Protein AF-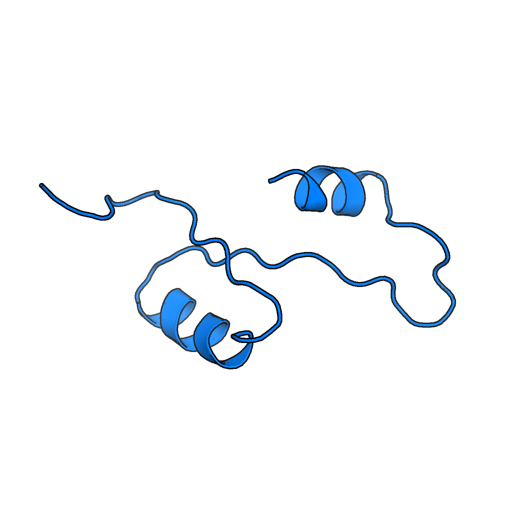A0A816ZH89-F1 (afdb_monomer)

Foldseek 3Di:
DDPDDPPDEAEDEPVPPVCCVVCVVVVHHYAYQDDQDVPRPDDDPVSVVSNVD

Secondary structure (DSSP, 8-state):
--S--TT-EEEPPGGGTTHHHHHHHTT-EEE-PPPPPTT--S--HHHHHHTT-

Mean predic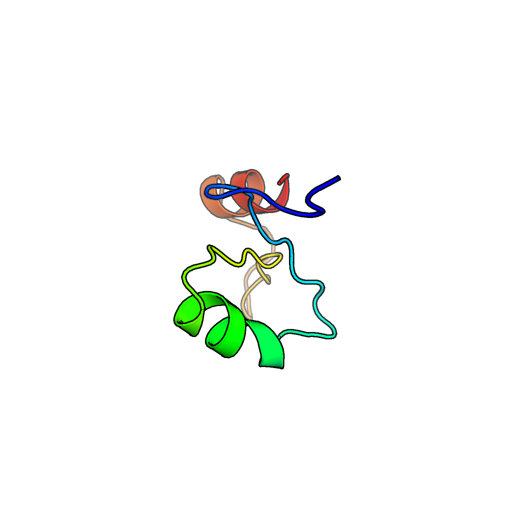ted aligned error: 5.56 Å

Radius of gyration: 13.31 Å; Cα contacts (8 Å, |Δi|>4): 41; chains: 1; bounding box: 35×19×32 Å

Nearest PDB structures (foldseek):
  6ckj-assembly1_A  TM=3.628E-01  e=3.693E+00  Neisseria meningitidis
  8kdl-assembly1_A  TM=4.785E-01  e=9.172E+00  Streptomyces lincolnensis
  2zr2-assembly1_A  TM=4.565E-01  e=6.464E+00  Pyrococcus horikoshii OT3
  4v5o-assembly2_BV  TM=4.231E-01  e=7.974E+00  Tetrahymena thermophila

Organism: NCBI:txid392030

pLDDT: mean 84.75, std 7.73, range [46.66, 92.31]

Sequence (53 aa):
MEWCEPGDIMIVDRGFRDIVEAFSDLGYEPKMPIYLTKGQKQHTTNEANEARL

Solvent-accessible surface area (backbone atoms only — not comparable to full-atom values): 3583 Å² total; per-residue (Å²): 134,78,94,72,59,97,85,55,74,42,78,44,57,85,93,48,61,83,48,44,62,58,37,42,77,71,72,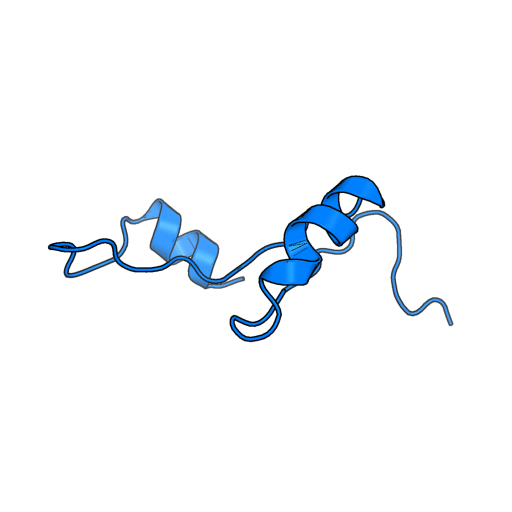43,56,62,43,63,78,77,74,71,54,95,91,49,92,66,68,52,75,66,55,52,55,63,54,69,111

Structure (mmCIF, N/CA/C/O backbone):
data_AF-A0A816ZH89-F1
#
_entry.id   AF-A0A816ZH89-F1
#
loop_
_atom_site.group_PDB
_atom_site.id
_atom_site.type_symbol
_atom_site.label_atom_id
_atom_site.label_alt_id
_atom_site.label_comp_id
_atom_site.label_asym_id
_atom_site.label_entity_id
_atom_site.label_seq_id
_atom_site.pdbx_PDB_ins_code
_atom_site.Cartn_x
_atom_site.Cartn_y
_atom_site.Cartn_z
_atom_site.occupancy
_atom_site.B_iso_or_equiv
_atom_site.auth_seq_id
_atom_site.auth_comp_id
_atom_site.auth_asym_id
_atom_site.auth_atom_id
_atom_site.pdbx_PDB_model_num
ATOM 1 N N . MET A 1 1 ? 20.128 8.614 -16.318 1.00 46.66 1 MET A N 1
ATOM 2 C CA . MET A 1 1 ? 19.387 8.928 -15.086 1.00 46.66 1 MET A CA 1
ATOM 3 C C . MET A 1 1 ? 18.409 7.786 -14.936 1.00 46.66 1 MET A C 1
ATOM 5 O O . MET A 1 1 ? 17.507 7.681 -15.761 1.00 46.66 1 MET A O 1
ATOM 9 N N . GLU A 1 2 ? 18.709 6.844 -14.048 1.00 75.25 2 GLU A N 1
ATOM 10 C CA . GLU A 1 2 ? 17.742 5.806 -13.694 1.00 75.25 2 GLU A CA 1
ATOM 11 C C . GLU A 1 2 ? 16.665 6.471 -12.837 1.00 75.25 2 GLU A C 1
ATOM 13 O O . GLU A 1 2 ? 16.967 7.318 -11.999 1.00 75.25 2 GLU A O 1
ATOM 18 N N . TRP A 1 3 ? 15.402 6.197 -13.157 1.00 77.19 3 TRP A N 1
ATOM 19 C CA . TRP A 1 3 ? 14.251 6.786 -12.466 1.00 77.19 3 TRP A CA 1
ATOM 20 C C . TRP A 1 3 ? 13.953 6.085 -11.138 1.00 77.19 3 TRP A C 1
ATOM 22 O O . TRP A 1 3 ? 13.215 6.626 -10.320 1.00 77.19 3 TRP A O 1
ATOM 32 N N . CYS A 1 4 ? 14.511 4.891 -10.955 1.00 81.06 4 CYS A N 1
ATOM 33 C CA . CYS A 1 4 ? 14.373 4.047 -9.784 1.00 81.06 4 CYS A CA 1
ATOM 34 C C . CYS A 1 4 ? 15.584 3.113 -9.697 1.00 81.06 4 CYS A C 1
ATOM 36 O O . CYS A 1 4 ? 16.071 2.633 -10.724 1.00 81.06 4 CYS A O 1
ATOM 38 N N . GLU A 1 5 ? 16.041 2.853 -8.478 1.00 84.81 5 GLU A N 1
ATOM 39 C CA . GLU A 1 5 ? 17.131 1.934 -8.167 1.00 84.81 5 GLU A CA 1
ATOM 40 C C . GLU A 1 5 ? 16.647 0.764 -7.292 1.00 84.81 5 GLU A C 1
ATOM 42 O O . GLU A 1 5 ? 15.607 0.846 -6.627 1.00 84.81 5 GLU A O 1
ATOM 47 N N . PRO A 1 6 ? 17.373 -0.371 -7.281 1.00 83.25 6 PRO A N 1
ATOM 48 C CA . PRO A 1 6 ? 17.058 -1.475 -6.386 1.00 83.25 6 PRO A CA 1
ATOM 49 C C . PRO A 1 6 ? 17.021 -1.028 -4.917 1.00 83.25 6 PRO A C 1
ATOM 51 O O . PRO A 1 6 ? 18.008 -0.526 -4.385 1.00 83.25 6 PRO A O 1
ATOM 54 N N . GLY A 1 7 ? 15.889 -1.269 -4.252 1.00 83.19 7 GLY A N 1
ATOM 55 C CA . GLY A 1 7 ? 15.652 -0.869 -2.860 1.00 83.19 7 GLY A CA 1
ATOM 56 C C . GLY A 1 7 ? 14.778 0.376 -2.697 1.00 83.19 7 GLY A C 1
ATOM 57 O O . GLY A 1 7 ? 14.386 0.681 -1.570 1.00 83.19 7 GLY A O 1
ATOM 58 N N . ASP A 1 8 ? 14.425 1.059 -3.788 1.00 86.94 8 ASP A N 1
ATOM 59 C CA . ASP A 1 8 ? 13.439 2.136 -3.742 1.00 86.94 8 ASP A CA 1
ATOM 60 C C . ASP A 1 8 ? 12.053 1.618 -3.334 1.00 86.94 8 ASP A C 1
ATOM 62 O O . ASP A 1 8 ? 11.604 0.542 -3.745 1.00 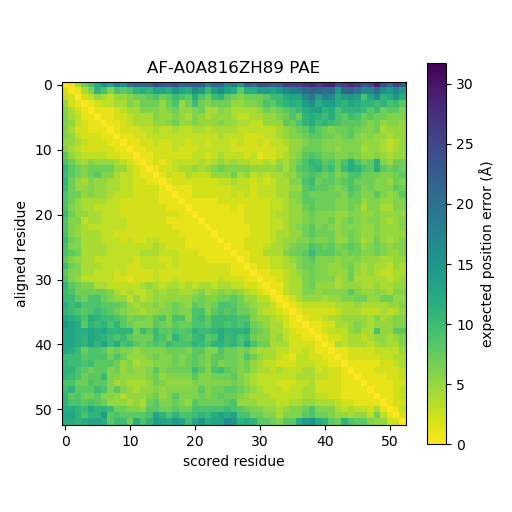86.94 8 ASP A O 1
ATOM 66 N N . ILE A 1 9 ? 11.351 2.422 -2.532 1.00 84.94 9 ILE A N 1
ATOM 67 C CA . ILE A 1 9 ? 9.993 2.121 -2.075 1.00 84.94 9 ILE A CA 1
ATOM 68 C C . ILE A 1 9 ? 8.992 2.729 -3.052 1.00 84.94 9 ILE A C 1
ATOM 70 O O . ILE A 1 9 ? 8.968 3.941 -3.274 1.00 84.94 9 ILE A O 1
ATOM 74 N N . MET A 1 10 ? 8.108 1.887 -3.584 1.00 87.00 10 MET A N 1
ATOM 75 C CA . MET A 1 10 ? 7.058 2.326 -4.497 1.00 87.00 10 MET A CA 1
ATOM 76 C C . MET A 1 10 ? 5.804 2.687 -3.702 1.00 87.00 10 MET A C 1
ATOM 78 O O . MET A 1 10 ? 5.107 1.808 -3.196 1.00 87.00 10 MET A O 1
ATOM 82 N N . ILE A 1 11 ? 5.488 3.978 -3.594 1.00 87.31 11 ILE A N 1
ATOM 83 C CA . ILE A 1 11 ? 4.234 4.422 -2.971 1.00 87.31 11 ILE A CA 1
ATOM 84 C C . ILE A 1 11 ? 3.125 4.413 -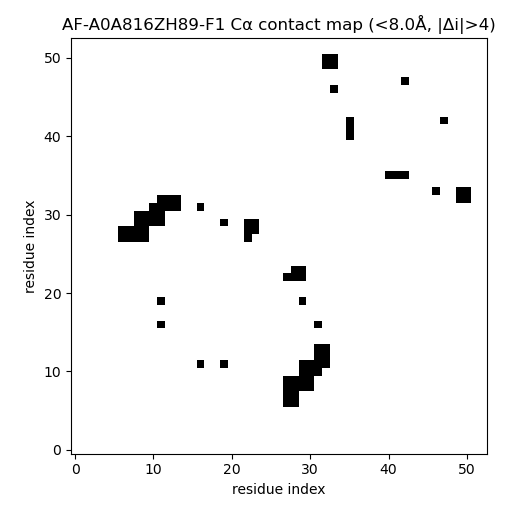4.019 1.00 87.31 11 ILE A C 1
ATOM 86 O O . ILE A 1 11 ? 3.169 5.146 -5.008 1.00 87.31 11 ILE A O 1
ATOM 90 N N . VAL A 1 12 ? 2.116 3.579 -3.786 1.00 87.69 12 VAL A N 1
ATOM 91 C CA . VAL A 1 12 ? 0.970 3.419 -4.679 1.00 87.69 12 VAL A CA 1
ATOM 92 C C . VAL A 1 12 ? -0.224 4.173 -4.100 1.00 87.69 12 VAL A C 1
ATOM 94 O O . VAL A 1 12 ? -0.682 3.892 -2.988 1.00 87.69 12 VAL A O 1
ATOM 97 N N . ASP A 1 13 ? -0.749 5.138 -4.860 1.00 87.25 13 ASP A N 1
ATOM 98 C CA . ASP A 1 13 ? -1.987 5.823 -4.485 1.00 87.25 13 ASP A CA 1
ATOM 99 C C . ASP A 1 13 ? -3.196 4.884 -4.630 1.00 87.25 13 ASP A C 1
ATOM 101 O O . ASP A 1 13 ? -3.231 3.939 -5.418 1.00 87.25 13 ASP A O 1
ATOM 105 N N . ARG A 1 14 ? -4.240 5.180 -3.867 1.00 78.56 14 ARG A N 1
ATOM 106 C CA . ARG A 1 14 ? -5.466 4.403 -3.694 1.00 78.56 14 ARG A CA 1
ATOM 107 C C . ARG A 1 14 ? -6.193 4.094 -5.002 1.00 78.56 14 ARG A C 1
ATOM 109 O O . ARG A 1 14 ? -6.869 3.072 -5.071 1.00 78.56 14 ARG A O 1
ATOM 116 N N . GLY A 1 15 ? -6.070 4.962 -6.006 1.00 86.31 15 GLY A N 1
ATOM 117 C CA . GLY A 1 15 ? -6.657 4.765 -7.333 1.00 86.31 15 GLY A CA 1
ATOM 118 C C . GLY A 1 15 ? -5.992 3.663 -8.165 1.00 86.31 15 GLY A C 1
ATOM 119 O O . GLY A 1 15 ? -6.583 3.240 -9.149 1.00 86.31 15 GLY A O 1
ATOM 120 N N . PHE A 1 16 ? -4.814 3.186 -7.752 1.00 88.62 16 PHE A N 1
ATOM 121 C CA . PHE A 1 16 ? -3.968 2.25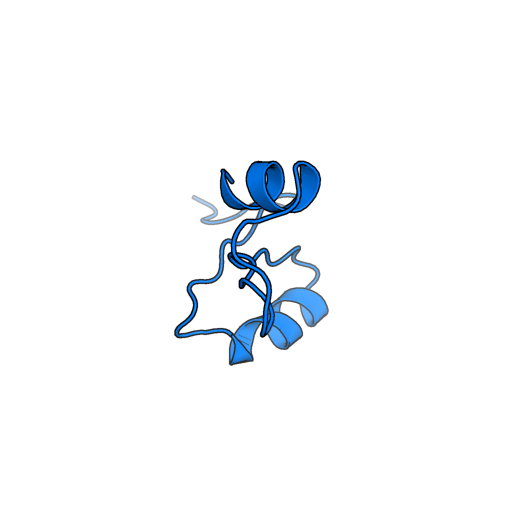1 -8.499 1.00 88.62 16 PHE A CA 1
ATOM 122 C C . PHE A 1 16 ? -3.693 0.958 -7.721 1.00 88.62 16 PHE A C 1
ATOM 124 O O . PHE A 1 16 ? -2.659 0.322 -7.886 1.00 88.62 16 PHE A O 1
ATOM 131 N N . ARG A 1 17 ? -4.591 0.561 -6.812 1.00 88.25 17 ARG A N 1
ATOM 132 C CA . ARG A 1 17 ? -4.417 -0.653 -5.989 1.00 88.25 17 ARG A CA 1
ATOM 133 C C . ARG A 1 17 ? -4.188 -1.918 -6.824 1.00 88.25 17 ARG A C 1
ATOM 135 O O . ARG A 1 17 ? -3.522 -2.840 -6.365 1.00 88.25 17 ARG A O 1
ATOM 142 N N . ASP A 1 18 ? -4.777 -1.974 -8.005 1.00 92.00 18 ASP A N 1
ATOM 143 C CA . ASP A 1 18 ? -4.661 -3.078 -8.951 1.00 92.00 18 ASP A CA 1
ATOM 144 C C . ASP A 1 18 ? -3.215 -3.355 -9.389 1.00 92.00 18 ASP A C 1
ATOM 146 O O . ASP A 1 18 ? -2.897 -4.494 -9.716 1.00 92.00 18 ASP A O 1
ATOM 150 N N . ILE A 1 19 ? -2.316 -2.366 -9.322 1.00 90.75 19 ILE A N 1
ATOM 151 C CA . ILE A 1 19 ? -0.914 -2.547 -9.720 1.00 90.75 19 ILE A CA 1
ATOM 152 C C . ILE A 1 19 ? -0.006 -3.115 -8.621 1.00 90.75 19 ILE A C 1
ATOM 154 O O . ILE A 1 19 ? 1.142 -3.460 -8.889 1.00 90.75 19 ILE A O 1
ATOM 158 N N . VAL A 1 20 ? -0.496 -3.235 -7.384 1.00 90.69 20 VAL A N 1
ATOM 159 C CA . VAL A 1 20 ? 0.314 -3.682 -6.235 1.00 90.69 20 VAL A CA 1
ATOM 160 C C . VAL A 1 20 ? 0.854 -5.096 -6.437 1.00 90.69 20 VAL A C 1
ATOM 162 O O . VAL A 1 20 ? 2.021 -5.360 -6.150 1.00 90.69 20 VAL A O 1
ATOM 165 N N . GLU A 1 21 ? 0.026 -5.999 -6.957 1.00 91.38 21 GLU A N 1
ATOM 166 C CA . GLU A 1 21 ? 0.438 -7.374 -7.251 1.00 91.38 21 GLU A CA 1
ATOM 167 C C . GLU A 1 21 ? 1.505 -7.390 -8.352 1.00 91.38 21 GLU A C 1
ATOM 169 O O . GLU A 1 21 ? 2.580 -7.950 -8.159 1.00 91.38 21 GLU A O 1
ATOM 174 N N . ALA A 1 22 ? 1.288 -6.633 -9.431 1.00 92.19 22 ALA A N 1
ATOM 175 C CA . ALA A 1 22 ? 2.253 -6.508 -10.520 1.00 92.19 22 ALA A CA 1
ATOM 176 C C . ALA A 1 22 ? 3.606 -5.935 -10.060 1.00 92.19 22 ALA A C 1
ATOM 178 O O . ALA A 1 22 ? 4.654 -6.393 -10.504 1.00 92.19 22 ALA A O 1
ATOM 179 N N . PHE A 1 23 ? 3.618 -4.948 -9.161 1.00 90.44 23 PHE A N 1
ATOM 180 C CA . PHE A 1 23 ? 4.866 -4.406 -8.609 1.00 90.44 23 PHE A CA 1
ATOM 181 C C . PHE A 1 23 ? 5.588 -5.412 -7.716 1.00 90.44 23 PHE A C 1
ATOM 183 O O . PHE A 1 23 ? 6.813 -5.499 -7.776 1.00 90.44 23 PHE A O 1
ATOM 190 N N . SER A 1 24 ? 4.838 -6.201 -6.948 1.00 89.44 24 SER A N 1
ATOM 191 C CA . SER A 1 24 ? 5.404 -7.274 -6.127 1.00 89.44 24 SER A CA 1
ATOM 192 C C . SER A 1 24 ? 6.042 -8.363 -7.000 1.00 89.44 24 SER A C 1
ATOM 194 O O . SER A 1 24 ? 7.165 -8.783 -6.732 1.00 89.44 24 SER A O 1
ATOM 196 N N . ASP A 1 25 ? 5.381 -8.753 -8.095 1.00 92.31 25 ASP A N 1
ATOM 197 C CA . ASP A 1 25 ? 5.891 -9.741 -9.060 1.00 92.31 25 ASP A CA 1
ATOM 198 C C . ASP A 1 25 ? 7.157 -9.269 -9.789 1.00 92.31 25 ASP A C 1
ATOM 200 O O . ASP A 1 25 ? 8.016 -10.071 -10.157 1.00 92.31 25 ASP A O 1
ATOM 204 N N . LEU A 1 26 ? 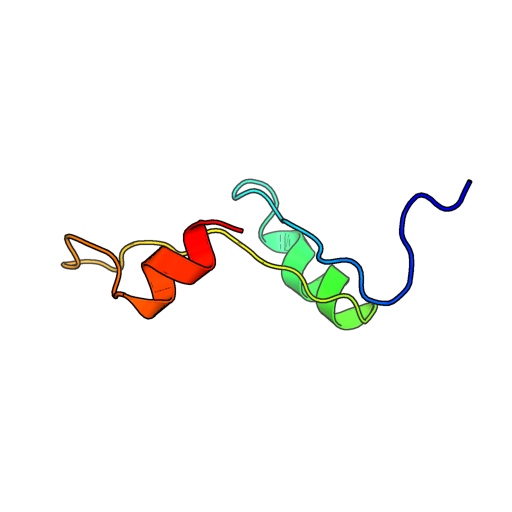7.297 -7.954 -9.974 1.00 88.88 26 LEU A N 1
ATOM 205 C CA . LEU A 1 26 ? 8.491 -7.324 -10.540 1.00 88.88 26 LEU A CA 1
ATOM 206 C C . LEU A 1 26 ? 9.638 -7.178 -9.523 1.00 88.88 26 LEU A C 1
ATOM 208 O O . LEU A 1 26 ? 10.723 -6.731 -9.895 1.00 88.88 26 LEU A O 1
ATOM 212 N N . GLY A 1 27 ? 9.425 -7.573 -8.263 1.00 87.69 27 GLY A N 1
ATOM 213 C CA . GLY A 1 27 ? 10.427 -7.522 -7.198 1.00 87.69 27 GLY A CA 1
ATOM 214 C C . GLY A 1 27 ? 10.515 -6.182 -6.466 1.00 87.69 27 GLY A C 1
ATOM 215 O O . GLY A 1 27 ? 11.455 -5.979 -5.698 1.00 87.69 27 GLY A O 1
ATOM 216 N N . TYR A 1 28 ? 9.560 -5.273 -6.681 1.00 89.12 28 TYR A N 1
ATOM 217 C CA . TYR A 1 28 ? 9.451 -4.039 -5.905 1.00 89.12 28 TYR A CA 1
A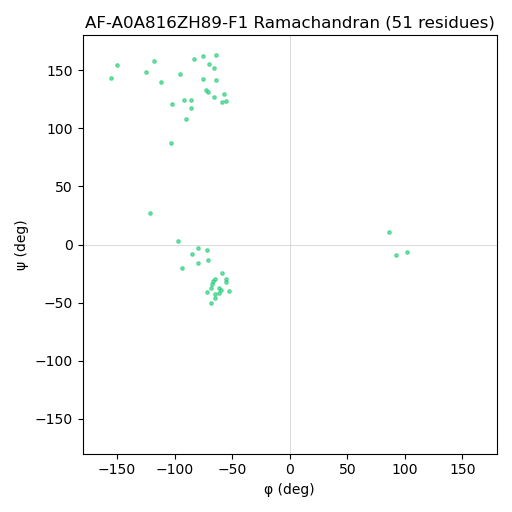TOM 218 C C . TYR A 1 28 ? 8.708 -4.279 -4.590 1.00 89.12 28 TYR A C 1
ATOM 220 O O . TYR A 1 28 ? 7.927 -5.221 -4.457 1.00 89.12 28 TYR A O 1
ATOM 228 N N . GLU A 1 29 ? 8.902 -3.374 -3.630 1.00 88.88 29 GLU A N 1
ATOM 229 C CA . GLU A 1 29 ? 8.125 -3.338 -2.390 1.00 88.88 29 GLU A CA 1
ATOM 230 C C . GLU A 1 29 ? 7.072 -2.214 -2.459 1.00 88.88 29 GLU A C 1
ATOM 232 O O . GLU A 1 29 ? 7.341 -1.079 -2.046 1.00 88.88 29 GLU A O 1
ATOM 237 N N . PRO A 1 30 ? 5.869 -2.479 -3.005 1.00 88.81 30 PRO A N 1
ATOM 238 C CA . PRO A 1 30 ? 4.803 -1.492 -3.034 1.00 88.81 30 PRO A CA 1
ATOM 239 C C . PRO A 1 30 ? 4.221 -1.262 -1.635 1.00 88.81 30 PRO A C 1
ATOM 241 O O . PRO A 1 30 ? 3.832 -2.196 -0.931 1.00 88.81 30 PRO A O 1
ATOM 244 N N . LYS A 1 31 ? 4.094 0.008 -1.248 1.00 88.56 31 LYS A N 1
ATOM 245 C CA . LYS A 1 31 ? 3.390 0.447 -0.039 1.00 88.56 31 LYS A CA 1
ATOM 246 C C . LYS A 1 31 ? 2.125 1.201 -0.421 1.00 88.56 31 LYS A C 1
ATOM 248 O O . LYS A 1 31 ? 2.117 2.002 -1.352 1.00 88.56 31 LYS A O 1
ATOM 253 N N . MET A 1 32 ? 1.054 0.957 0.330 1.00 84.94 32 MET A N 1
ATOM 254 C CA . MET A 1 32 ? -0.207 1.683 0.203 1.00 84.94 32 MET A CA 1
ATOM 255 C C . MET A 1 32 ? -0.616 2.282 1.549 1.00 84.94 32 MET A C 1
ATOM 257 O O . MET A 1 32 ? -0.401 1.644 2.583 1.00 84.94 32 MET A O 1
ATOM 261 N N . PRO A 1 33 ? -1.302 3.437 1.550 1.00 80.12 33 PRO A N 1
ATOM 262 C CA . PRO A 1 33 ? -1.941 3.959 2.748 1.00 80.12 33 PRO A CA 1
ATOM 263 C C . PRO A 1 33 ? -2.935 2.949 3.335 1.00 80.12 33 PRO A C 1
ATOM 265 O O . PRO A 1 33 ? -3.807 2.420 2.633 1.00 80.12 33 PRO A O 1
ATOM 268 N N . ILE A 1 34 ? -2.811 2.696 4.636 1.00 81.19 34 ILE A N 1
ATOM 269 C CA . ILE A 1 34 ? -3.652 1.747 5.369 1.00 81.19 34 ILE A CA 1
ATOM 270 C C . ILE A 1 34 ? -5.035 2.362 5.599 1.00 81.19 34 ILE A C 1
ATOM 272 O O . ILE A 1 34 ? -5.172 3.557 5.857 1.00 81.19 34 ILE A O 1
ATOM 276 N N . TYR A 1 35 ? -6.081 1.539 5.517 1.00 79.19 35 TYR A N 1
ATOM 277 C CA . TYR A 1 35 ? -7.455 1.964 5.774 1.00 79.19 35 TYR A CA 1
ATOM 278 C C . TYR A 1 35 ? -7.854 1.662 7.209 1.00 79.19 35 TYR A C 1
ATOM 280 O O . TYR A 1 35 ? -7.491 0.628 7.764 1.00 79.19 35 TYR A O 1
ATOM 288 N N . LEU A 1 36 ? -8.694 2.525 7.775 1.00 86.56 36 LEU A N 1
ATOM 289 C CA . LEU A 1 36 ? -9.466 2.140 8.947 1.00 86.56 36 LEU A CA 1
ATOM 290 C C . LEU A 1 36 ? -10.441 1.034 8.552 1.00 86.56 36 LEU A C 1
ATOM 292 O O . LEU A 1 36 ? -11.216 1.174 7.601 1.00 86.56 36 LEU A O 1
ATOM 296 N N . THR A 1 37 ? -10.409 -0.067 9.291 1.00 85.12 37 THR A N 1
ATOM 297 C CA . THR A 1 37 ? -11.385 -1.139 9.113 1.00 85.12 37 THR A CA 1
ATOM 298 C C . THR A 1 37 ? -12.736 -0.739 9.712 1.00 85.12 37 THR A C 1
ATOM 300 O O . THR A 1 37 ? -12.855 0.209 10.494 1.00 85.12 37 THR A O 1
ATOM 303 N N . LYS A 1 38 ? -13.812 -1.433 9.325 1.00 87.75 38 LYS A N 1
ATOM 304 C CA . LYS A 1 38 ? -15.162 -1.112 9.805 1.00 87.75 38 LYS A CA 1
ATOM 305 C C . LYS A 1 38 ? -15.224 -1.212 11.334 1.00 87.75 38 LYS A C 1
ATOM 307 O O . LYS A 1 38 ? -14.980 -2.269 11.901 1.00 87.75 38 LYS A O 1
ATOM 312 N N . GLY A 1 39 ? -15.614 -0.116 11.985 1.00 88.25 39 GLY A N 1
ATOM 313 C CA . GLY A 1 39 ? -15.673 -0.012 13.450 1.00 88.25 39 GLY A CA 1
ATOM 314 C C . GLY A 1 39 ? -14.398 0.547 14.087 1.00 88.25 39 GLY A C 1
ATOM 315 O O . GLY A 1 39 ? -14.415 0.908 15.263 1.00 88.25 39 GLY A O 1
ATOM 316 N N . GLN A 1 40 ? -13.326 0.701 13.313 1.00 91.00 40 GLN A N 1
ATOM 317 C CA . GLN A 1 40 ? -12.085 1.317 13.751 1.00 91.00 40 GLN A CA 1
ATOM 318 C C . GLN A 1 40 ? -12.180 2.839 13.580 1.00 91.00 40 GLN A C 1
ATOM 320 O O . GLN A 1 40 ? -12.486 3.343 12.501 1.00 91.00 40 GLN A O 1
ATOM 325 N N . LYS A 1 41 ? -11.952 3.583 14.667 1.00 89.00 41 LYS A N 1
ATOM 326 C CA . LYS A 1 41 ? -11.978 5.058 14.653 1.00 89.00 41 LYS A CA 1
ATOM 327 C C . LYS A 1 41 ? -10.600 5.683 14.429 1.00 89.00 41 LYS A C 1
ATOM 329 O O . LYS A 1 41 ? -10.528 6.851 14.069 1.00 89.00 41 LYS A O 1
ATOM 334 N N . GLN A 1 42 ? -9.533 4.925 14.676 1.00 91.31 42 GLN A N 1
ATOM 335 C CA . GLN A 1 42 ? -8.144 5.368 14.563 1.00 91.31 42 GLN A CA 1
ATOM 336 C C . GLN A 1 42 ? -7.231 4.200 14.185 1.00 91.31 42 GLN A C 1
ATOM 338 O O . GLN A 1 42 ? -7.542 3.045 14.488 1.00 91.31 42 GLN A O 1
ATOM 343 N N . HIS A 1 43 ? -6.104 4.517 13.557 1.00 88.50 43 HIS A N 1
ATOM 344 C CA . HIS A 1 43 ? -5.051 3.550 13.286 1.00 88.50 43 HIS A CA 1
ATOM 345 C C . HIS A 1 43 ? -4.427 3.066 14.593 1.00 88.50 43 HIS A C 1
ATOM 347 O O . HIS A 1 43 ? -4.404 3.785 15.597 1.00 88.50 43 HIS A O 1
ATOM 353 N N . THR A 1 44 ? -3.906 1.845 14.586 1.00 88.94 44 THR A N 1
ATOM 354 C CA . THR A 1 44 ? -2.961 1.434 15.628 1.00 88.94 44 THR A CA 1
ATOM 355 C C . THR A 1 44 ? -1.687 2.278 15.534 1.00 88.94 44 THR A C 1
ATOM 357 O O . THR A 1 44 ? -1.416 2.891 14.504 1.00 88.94 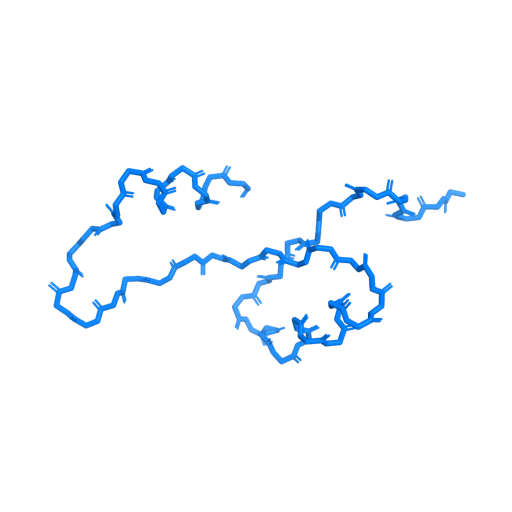44 THR A O 1
ATOM 360 N N . THR A 1 45 ? -0.867 2.299 16.587 1.00 86.50 45 THR A N 1
ATOM 361 C CA . THR A 1 45 ? 0.430 2.998 16.556 1.00 86.50 45 THR A CA 1
ATOM 362 C C . THR A 1 45 ? 1.289 2.560 15.369 1.00 86.50 45 THR A C 1
ATOM 364 O O . THR A 1 45 ? 1.911 3.397 14.724 1.00 86.50 45 THR A O 1
ATOM 367 N N . ASN A 1 46 ? 1.286 1.264 15.048 1.00 85.69 46 ASN A N 1
ATOM 368 C CA . ASN A 1 46 ? 2.063 0.719 13.937 1.00 85.69 46 ASN A CA 1
ATOM 369 C C . ASN A 1 46 ? 1.511 1.197 12.590 1.00 85.69 46 ASN A C 1
ATOM 371 O O . ASN A 1 46 ? 2.251 1.775 11.803 1.00 85.69 46 ASN A O 1
ATOM 375 N N . GLU A 1 47 ? 0.201 1.068 12.373 1.00 85.88 47 GLU A N 1
ATOM 376 C CA . GLU A 1 47 ? -0.454 1.536 11.143 1.00 85.88 47 GLU A CA 1
ATOM 377 C C . GLU A 1 47 ? -0.307 3.055 10.951 1.00 85.88 47 GLU A C 1
ATOM 379 O O . GLU A 1 47 ? -0.115 3.534 9.838 1.00 85.88 47 GLU A O 1
ATOM 384 N N . ALA A 1 48 ? -0.369 3.828 12.040 1.00 84.56 48 ALA A N 1
ATOM 385 C CA . ALA A 1 48 ? -0.184 5.274 12.008 1.00 84.56 48 ALA A CA 1
ATOM 386 C C . ALA A 1 48 ? 1.255 5.663 11.646 1.00 84.56 48 ALA A C 1
ATOM 388 O O . ALA A 1 48 ? 1.460 6.683 10.995 1.00 84.56 48 ALA A O 1
ATOM 389 N N . ASN A 1 49 ? 2.246 4.872 12.066 1.00 82.19 49 ASN A N 1
ATOM 390 C CA . ASN A 1 49 ? 3.640 5.080 11.683 1.00 82.19 49 ASN A CA 1
ATOM 391 C C . ASN A 1 49 ? 3.877 4.706 10.216 1.00 82.19 49 ASN A C 1
ATOM 393 O O . ASN A 1 49 ? 4.550 5.448 9.509 1.00 82.19 49 ASN A O 1
ATOM 397 N N . GLU A 1 50 ? 3.283 3.611 9.745 1.00 81.12 50 GLU A N 1
ATOM 398 C CA . GLU A 1 50 ? 3.374 3.181 8.344 1.00 81.12 50 GLU A CA 1
ATOM 399 C C . GLU A 1 50 ? 2.664 4.150 7.386 1.00 81.12 50 GLU A C 1
ATOM 401 O O . GLU A 1 50 ? 3.128 4.365 6.271 1.00 81.12 50 GLU A O 1
ATOM 406 N N . ALA A 1 51 ? 1.592 4.815 7.826 1.00 74.69 51 ALA A N 1
ATOM 407 C CA . ALA A 1 51 ? 0.896 5.838 7.042 1.00 74.69 51 ALA A CA 1
ATOM 408 C C . ALA A 1 51 ? 1.665 7.171 6.894 1.00 74.69 51 ALA A C 1
ATOM 410 O O . ALA A 1 51 ? 1.172 8.075 6.221 1.00 74.69 51 ALA A O 1
ATOM 411 N N . ARG A 1 52 ? 2.826 7.330 7.550 1.00 71.31 52 ARG A N 1
ATOM 412 C CA . ARG A 1 52 ? 3.682 8.536 7.474 1.00 71.31 52 ARG A CA 1
ATOM 413 C C . ARG A 1 52 ? 4.837 8.403 6.478 1.00 71.31 52 ARG A C 1
ATOM 415 O O . ARG A 1 52 ? 5.671 9.309 6.437 1.00 71.31 52 ARG A O 1
ATOM 422 N N . LEU A 1 53 ? 4.901 7.279 5.765 1.00 62.44 53 LEU A N 1
ATOM 423 C CA . LEU A 1 53 ? 5.799 7.072 4.631 1.00 62.44 53 LEU A CA 1
ATOM 424 C C . LEU A 1 53 ? 5.438 8.003 3.468 1.00 62.44 53 LEU A C 1
ATOM 426 O O . LEU A 1 53 ? 4.226 8.217 3.236 1.00 62.44 53 LEU A O 1
#